Protein AF-A0AAI8R7J2-F1 (afdb_monomer_lite)

Organism: Enterococcus mundtii (NCBI:txid53346)

Secondary structure (DSSP, 8-state):
-----HHHHHHHHHHHHHHHHHH--SHHHHHHHHHHHHHHHHHH--SSS-HHHHHHHHHHHHHHHTT------GGG-HHHHHHHHHTT--

Sequence (90 aa):
MAMQSFGTAESYMNSLIQDYYKNANTRDKVIRHLASILANENYLHPFREGNGRTQREVIRSLGLAKGYDSEFNVELDDEMYNLSLDGTVH

pLDDT: mean 81.32, std 18.04, range [36.34, 98.12]

Radius of gyration: 13.36 Å; chains: 1; bounding box: 36×24×31 Å

InterPro domains:
  IPR003812 Fido domain [PF02661] (8-59)
  IPR003812 Fido domain [PS51459] (1-90)
  IPR036597 Fido-like domain superfamily [G3DSA:1.10.3290.10] (3-89)
  IPR036597 Fido-like domain superfamily [SSF140931] (10-82)

Foldseek 3Di:
DDPPDVVNLVVVLVVLLVCCVPPVQDPVSLVVSLVVSLLSLLQPVPDPDCSVVVNQVVSQVSCVVNVHRDDDDQPPDPVSVVVSVVSNDD

Structure (mmCIF, N/CA/C/O backbone):
data_AF-A0AAI8R7J2-F1
#
_entry.id   AF-A0AAI8R7J2-F1
#
loop_
_atom_site.group_PDB
_atom_site.id
_atom_site.type_symbol
_atom_site.label_atom_id
_atom_site.label_alt_id
_atom_site.label_comp_id
_atom_site.label_asym_id
_atom_site.label_entity_id
_atom_site.label_seq_id
_atom_site.pdbx_PDB_ins_code
_atom_site.Cartn_x
_atom_site.Cartn_y
_atom_site.Cartn_z
_atom_site.occupancy
_atom_site.B_iso_or_equiv
_atom_site.auth_seq_id
_atom_site.auth_comp_id
_atom_site.auth_asym_id
_atom_site.auth_atom_id
_atom_site.pdbx_PDB_model_num
ATOM 1 N N . MET A 1 1 ? 20.692 7.315 -11.403 1.00 41.19 1 MET A N 1
ATOM 2 C CA . MET A 1 1 ? 19.932 7.163 -10.147 1.00 41.19 1 MET A CA 1
ATOM 3 C C . MET A 1 1 ? 20.019 5.710 -9.754 1.00 41.19 1 MET A C 1
ATOM 5 O O . MET A 1 1 ? 19.763 4.863 -10.601 1.00 41.19 1 MET A O 1
ATOM 9 N N . ALA A 1 2 ? 20.548 5.436 -8.562 1.00 38.22 2 ALA A N 1
ATOM 10 C CA . ALA A 1 2 ? 20.809 4.080 -8.111 1.00 38.22 2 ALA A CA 1
ATOM 11 C C . ALA A 1 2 ? 19.510 3.281 -8.192 1.00 38.22 2 ALA A C 1
ATOM 13 O O . ALA A 1 2 ? 18.510 3.666 -7.593 1.00 38.22 2 ALA A O 1
ATOM 14 N N . MET A 1 3 ? 19.550 2.207 -8.974 1.00 44.72 3 MET A N 1
ATOM 15 C CA . MET A 1 3 ? 18.601 1.112 -8.920 1.00 44.72 3 MET A CA 1
ATOM 16 C C . MET A 1 3 ? 18.557 0.682 -7.450 1.00 44.72 3 MET A C 1
ATOM 18 O O . MET A 1 3 ? 19.430 -0.054 -6.992 1.00 44.72 3 MET A O 1
ATOM 22 N N . GLN A 1 4 ? 17.614 1.234 -6.676 1.00 57.84 4 GLN A N 1
ATOM 23 C CA . GLN A 1 4 ? 17.238 0.647 -5.400 1.00 57.84 4 GLN A CA 1
ATOM 24 C C . GLN A 1 4 ? 16.960 -0.808 -5.747 1.00 57.84 4 GLN A C 1
ATOM 26 O O . GLN A 1 4 ? 16.165 -1.074 -6.652 1.00 57.84 4 GLN A O 1
ATOM 31 N N . SER A 1 5 ? 17.730 -1.733 -5.167 1.00 73.00 5 SER A N 1
ATOM 32 C CA . SER A 1 5 ? 17.606 -3.136 -5.549 1.00 73.00 5 SER A CA 1
ATOM 33 C C . SER A 1 5 ? 16.134 -3.509 -5.415 1.00 73.00 5 SER A C 1
ATOM 35 O O . SER A 1 5 ? 15.499 -3.112 -4.437 1.00 73.00 5 SER A O 1
ATOM 37 N N . PHE A 1 6 ? 15.571 -4.200 -6.404 1.00 77.88 6 PHE A N 1
ATOM 38 C CA . PHE A 1 6 ? 14.151 -4.558 -6.403 1.00 77.88 6 PHE A CA 1
ATOM 39 C C . PHE A 1 6 ? 13.716 -5.154 -5.050 1.00 77.88 6 PHE A C 1
ATOM 41 O O . PHE A 1 6 ? 12.667 -4.797 -4.525 1.00 77.88 6 PHE A O 1
ATOM 48 N N . GLY A 1 7 ? 14.590 -5.945 -4.413 1.00 85.44 7 GLY A N 1
ATOM 49 C CA . GLY A 1 7 ? 14.351 -6.496 -3.077 1.00 85.44 7 GLY A CA 1
ATOM 50 C C . GLY A 1 7 ? 14.243 -5.452 -1.954 1.00 85.44 7 GLY A C 1
ATOM 51 O O . GLY A 1 7 ? 13.489 -5.651 -1.005 1.00 85.44 7 GLY A O 1
ATOM 52 N N . THR A 1 8 ? 14.945 -4.319 -2.042 1.00 87.56 8 THR A N 1
ATOM 53 C CA . THR A 1 8 ? 14.796 -3.194 -1.100 1.00 87.56 8 THR A CA 1
ATOM 54 C C . THR A 1 8 ? 13.448 -2.502 -1.276 1.00 87.56 8 THR A C 1
ATOM 56 O O . THR A 1 8 ? 12.767 -2.258 -0.282 1.00 87.56 8 THR A O 1
ATOM 59 N N . ALA A 1 9 ? 13.045 -2.234 -2.521 1.00 88.50 9 ALA A N 1
ATOM 60 C CA . ALA A 1 9 ? 11.744 -1.645 -2.833 1.00 88.50 9 ALA A CA 1
ATOM 61 C C . ALA A 1 9 ? 10.592 -2.551 -2.372 1.00 88.50 9 ALA A C 1
ATOM 63 O O . ALA A 1 9 ? 9.671 -2.096 -1.698 1.00 88.50 9 ALA A O 1
ATOM 64 N N . GLU A 1 10 ? 10.690 -3.850 -2.652 1.00 91.38 10 GLU A N 1
ATOM 65 C CA . GLU A 1 10 ? 9.735 -4.861 -2.200 1.00 91.38 10 GLU A CA 1
ATOM 66 C C . GLU A 1 10 ? 9.651 -4.920 -0.667 1.00 91.38 10 GLU A C 1
ATOM 68 O O . GLU A 1 10 ? 8.563 -4.856 -0.095 1.00 91.38 10 GLU A O 1
ATOM 73 N N . SER A 1 11 ? 10.796 -4.985 0.020 1.00 94.00 11 SER A N 1
ATOM 74 C CA . SER A 1 11 ? 10.839 -5.000 1.490 1.00 94.00 11 SER A CA 1
ATOM 75 C C . SER A 1 11 ? 10.213 -3.741 2.092 1.00 94.00 11 SER A C 1
ATOM 77 O O . SER A 1 11 ? 9.500 -3.818 3.094 1.00 94.00 11 SER A O 1
ATOM 79 N N . TYR A 1 12 ? 10.451 -2.586 1.471 1.00 94.38 12 TYR A N 1
ATOM 80 C CA . TYR A 1 12 ? 9.884 -1.319 1.907 1.00 94.38 12 TYR A CA 1
ATOM 81 C C . TYR A 1 12 ? 8.365 -1.277 1.707 1.00 94.38 12 TYR A C 1
ATOM 83 O O . TYR A 1 12 ? 7.636 -1.006 2.663 1.00 94.38 12 TYR A O 1
ATOM 91 N N . MET A 1 13 ? 7.872 -1.653 0.524 1.00 95.31 13 MET A N 1
ATOM 92 C CA . MET A 1 13 ? 6.436 -1.770 0.246 1.00 95.31 13 MET A CA 1
ATOM 93 C C . MET A 1 13 ? 5.739 -2.726 1.217 1.00 95.31 13 MET A C 1
ATOM 95 O O . MET A 1 13 ? 4.701 -2.392 1.789 1.00 95.31 13 MET A O 1
ATOM 99 N N . ASN A 1 14 ? 6.351 -3.880 1.487 1.00 96.06 14 ASN A N 1
ATOM 100 C CA . ASN A 1 14 ? 5.847 -4.829 2.474 1.00 96.06 14 ASN A CA 1
ATOM 101 C C . ASN A 1 14 ? 5.762 -4.206 3.872 1.00 96.06 14 ASN A C 1
ATOM 103 O O . ASN A 1 14 ? 4.795 -4.454 4.591 1.00 96.06 14 ASN A O 1
ATOM 107 N N . SER A 1 15 ? 6.728 -3.371 4.260 1.00 97.50 15 SER A N 1
ATOM 108 C CA . SER A 1 15 ? 6.690 -2.687 5.554 1.00 97.50 15 SER A CA 1
ATOM 109 C C . SER A 1 15 ? 5.528 -1.692 5.658 1.00 97.50 15 SER A C 1
ATOM 111 O O . SER A 1 15 ? 4.834 -1.694 6.674 1.00 97.50 15 SER A O 1
ATOM 113 N N . LEU A 1 16 ? 5.238 -0.932 4.592 1.00 97.50 16 LEU A N 1
ATOM 114 C CA . LEU A 1 16 ? 4.094 -0.014 4.527 1.00 97.50 16 LEU A CA 1
ATOM 115 C C . LEU A 1 16 ? 2.758 -0.761 4.626 1.00 97.50 16 LEU A C 1
ATOM 117 O O . LEU A 1 16 ? 1.864 -0.353 5.367 1.00 97.50 16 LEU A O 1
ATOM 121 N N . ILE A 1 17 ? 2.627 -1.887 3.921 1.00 97.38 17 ILE A N 1
ATOM 122 C CA . ILE A 1 17 ? 1.414 -2.716 3.958 1.00 97.38 17 ILE A CA 1
ATOM 123 C C . ILE A 1 17 ? 1.224 -3.340 5.350 1.00 97.38 17 ILE A C 1
ATOM 125 O O . ILE A 1 17 ? 0.115 -3.360 5.885 1.00 97.38 17 ILE A O 1
ATOM 129 N N . GLN A 1 18 ? 2.297 -3.820 5.982 1.00 98.12 18 GLN A N 1
ATOM 130 C CA . GLN A 1 18 ? 2.235 -4.347 7.348 1.00 98.12 18 GLN A CA 1
ATOM 131 C C . GLN A 1 18 ? 1.845 -3.269 8.365 1.00 98.12 18 GLN A C 1
ATOM 133 O O . GLN A 1 18 ? 1.046 -3.534 9.268 1.00 98.12 18 GLN A O 1
ATOM 138 N N . ASP A 1 19 ? 2.385 -2.060 8.216 1.00 98.06 19 ASP A N 1
ATOM 139 C CA . ASP A 1 19 ? 2.034 -0.910 9.045 1.00 98.06 19 ASP A CA 1
ATOM 140 C C . ASP A 1 19 ? 0.556 -0.533 8.878 1.00 98.06 19 ASP A C 1
ATOM 142 O O . ASP A 1 19 ? -0.171 -0.415 9.867 1.00 98.06 19 ASP A O 1
ATOM 146 N N . TYR A 1 20 ? 0.064 -0.493 7.636 1.00 97.94 20 TYR A N 1
ATOM 147 C CA . TYR A 1 20 ? -1.349 -0.284 7.322 1.00 97.94 20 TYR A CA 1
ATOM 148 C C . TYR A 1 20 ? -2.264 -1.259 8.068 1.00 97.94 20 TYR A C 1
ATOM 150 O O . TYR A 1 20 ? -3.213 -0.846 8.746 1.00 97.94 20 TYR A O 1
ATOM 158 N N . TYR A 1 21 ? -1.974 -2.559 7.998 1.00 97.38 21 TYR A N 1
ATOM 159 C CA . TYR A 1 21 ? -2.808 -3.556 8.662 1.00 97.38 21 TYR A CA 1
ATOM 160 C C . TYR A 1 21 ? -2.866 -3.348 10.176 1.00 97.38 21 TYR A C 1
ATOM 162 O O . TYR A 1 21 ? -3.954 -3.436 10.751 1.00 97.38 21 TYR A O 1
ATOM 170 N N . LYS A 1 22 ? -1.739 -3.010 10.808 1.00 97.31 22 LYS A N 1
ATOM 171 C CA . LYS A 1 22 ? -1.639 -2.846 12.265 1.00 97.31 22 LYS A CA 1
ATOM 172 C C . LYS A 1 22 ? -2.226 -1.523 12.759 1.00 97.31 22 LYS A C 1
ATOM 174 O O . LYS A 1 22 ? -2.935 -1.499 13.766 1.00 97.31 22 LYS A O 1
ATOM 179 N N . ASN A 1 23 ? -1.946 -0.430 12.054 1.00 96.44 23 ASN A N 1
ATOM 180 C CA . ASN A 1 23 ? -2.075 0.919 12.599 1.00 96.44 23 ASN A CA 1
ATOM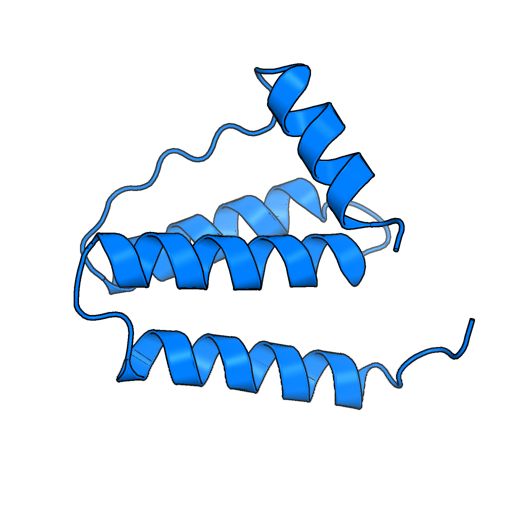 181 C C . ASN A 1 23 ? -3.181 1.761 11.947 1.00 96.44 23 ASN A C 1
ATOM 183 O O . ASN A 1 23 ? -3.648 2.734 12.555 1.00 96.44 23 ASN A O 1
ATOM 187 N N . ALA A 1 24 ? -3.676 1.381 10.765 1.00 96.56 24 ALA A N 1
ATOM 188 C CA . ALA A 1 24 ? -4.763 2.086 10.094 1.00 96.56 24 ALA A CA 1
ATOM 189 C C . ALA A 1 24 ? -6.141 1.638 10.615 1.00 96.56 24 ALA A C 1
ATOM 191 O O . ALA A 1 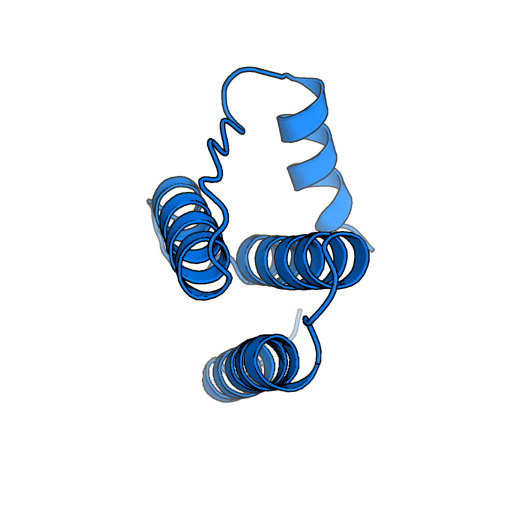24 ? -6.825 0.816 10.007 1.00 96.56 24 ALA A O 1
ATOM 192 N N . ASN A 1 25 ? -6.533 2.168 11.778 1.00 94.88 25 ASN A N 1
ATOM 193 C CA . ASN A 1 25 ? -7.777 1.792 12.475 1.00 94.88 25 ASN A CA 1
ATOM 194 C C . ASN A 1 25 ? -8.828 2.914 12.524 1.00 94.88 25 ASN A C 1
ATOM 196 O O . ASN A 1 25 ? -9.909 2.734 13.072 1.00 94.88 25 ASN A O 1
ATOM 200 N N . THR A 1 26 ? -8.527 4.078 11.952 1.00 96.12 26 THR A N 1
ATOM 201 C CA . THR A 1 26 ? -9.480 5.183 11.780 1.00 96.12 26 THR A CA 1
ATOM 202 C C . THR A 1 26 ? -9.533 5.571 10.312 1.00 96.12 26 THR A C 1
ATOM 204 O O . THR A 1 26 ? -8.562 5.352 9.588 1.00 96.12 26 THR A O 1
ATOM 207 N N . ARG A 1 27 ? -10.634 6.188 9.870 1.00 92.75 27 ARG A N 1
ATOM 208 C CA . ARG A 1 27 ? -10.791 6.637 8.478 1.00 92.75 27 ARG A CA 1
ATOM 209 C C . ARG A 1 27 ? -9.625 7.515 8.008 1.00 92.75 27 ARG A C 1
ATOM 211 O O . ARG A 1 27 ? -9.060 7.253 6.955 1.00 92.75 27 ARG A O 1
ATOM 218 N N . ASP A 1 28 ? -9.228 8.507 8.808 1.00 94.94 28 ASP A N 1
ATOM 219 C CA . ASP A 1 28 ? -8.089 9.388 8.494 1.00 94.94 28 ASP A CA 1
ATOM 220 C C . ASP A 1 28 ? -6.780 8.599 8.347 1.00 94.94 28 ASP A C 1
ATOM 222 O O . ASP A 1 28 ? -6.057 8.768 7.368 1.00 94.94 28 ASP A O 1
ATOM 226 N N . LYS A 1 29 ? -6.500 7.666 9.268 1.00 95.88 29 LYS A N 1
ATOM 227 C CA . LYS A 1 29 ? -5.300 6.829 9.164 1.00 95.88 29 LYS A CA 1
ATOM 228 C C . LYS A 1 29 ? -5.348 5.927 7.936 1.00 95.88 29 LYS A C 1
ATOM 230 O O . LYS A 1 29 ? -4.333 5.812 7.260 1.00 95.88 29 LYS A O 1
ATOM 235 N N . VAL A 1 30 ? -6.497 5.330 7.623 1.00 95.25 30 VAL A N 1
ATOM 236 C CA . VAL A 1 30 ? -6.680 4.520 6.410 1.00 95.25 30 VAL A CA 1
ATOM 237 C C . VAL A 1 30 ? -6.353 5.338 5.168 1.00 95.25 30 VAL A C 1
ATOM 239 O O . VAL A 1 30 ? -5.506 4.913 4.390 1.00 95.25 30 VAL A O 1
ATOM 242 N N . ILE A 1 31 ? -6.927 6.534 5.028 1.00 92.94 31 ILE A N 1
ATOM 243 C CA . ILE A 1 31 ? -6.678 7.412 3.877 1.00 92.94 31 ILE A CA 1
ATOM 244 C C . ILE A 1 31 ? -5.186 7.745 3.747 1.00 92.94 31 ILE A C 1
ATOM 246 O O . ILE A 1 31 ? -4.619 7.588 2.669 1.00 92.94 31 ILE A O 1
ATOM 250 N N . ARG A 1 32 ? -4.522 8.145 4.839 1.00 94.50 32 ARG A N 1
ATOM 251 C CA . ARG A 1 32 ? -3.098 8.524 4.797 1.00 94.50 32 ARG A CA 1
ATOM 252 C C . ARG A 1 32 ? -2.176 7.371 4.413 1.00 94.50 32 ARG A C 1
ATOM 254 O O . ARG A 1 32 ? -1.250 7.572 3.635 1.00 94.50 32 ARG A O 1
ATOM 261 N N . HIS A 1 33 ? -2.424 6.174 4.939 1.00 96.75 33 HIS A N 1
ATOM 262 C CA . HIS A 1 33 ? -1.612 5.009 4.585 1.00 96.75 33 HIS A CA 1
ATOM 263 C C . HIS A 1 33 ? -1.859 4.579 3.136 1.00 96.75 33 HIS A C 1
ATOM 265 O O . HIS A 1 33 ? -0.896 4.297 2.432 1.00 96.75 33 HIS A O 1
ATOM 271 N N . LEU A 1 34 ? -3.115 4.575 2.668 1.00 94.69 34 LEU A N 1
ATOM 272 C CA . LEU A 1 34 ? -3.425 4.276 1.265 1.00 94.69 34 LEU A CA 1
ATOM 273 C C . LEU A 1 34 ? -2.743 5.274 0.321 1.00 94.69 34 LEU A C 1
ATOM 275 O O . LEU A 1 34 ? -2.132 4.857 -0.657 1.00 94.69 34 LEU A O 1
ATOM 279 N N . ALA A 1 35 ? -2.768 6.570 0.646 1.00 91.88 35 ALA A N 1
ATOM 280 C CA . ALA A 1 35 ? -2.064 7.592 -0.126 1.00 91.88 35 ALA A CA 1
ATOM 281 C C . ALA A 1 35 ? -0.543 7.362 -0.147 1.00 91.88 35 ALA A C 1
ATOM 283 O O . ALA A 1 35 ? 0.083 7.474 -1.197 1.00 91.88 35 ALA A O 1
ATOM 284 N N . SER A 1 36 ? 0.052 6.987 0.991 1.00 93.19 36 SER A N 1
ATOM 285 C CA . SER A 1 36 ? 1.483 6.674 1.073 1.00 93.19 36 SER A CA 1
ATOM 286 C C . SER A 1 36 ? 1.862 5.443 0.244 1.00 93.19 36 SER A C 1
ATOM 288 O O . SER A 1 36 ? 2.866 5.472 -0.466 1.00 93.19 36 SER A O 1
ATOM 290 N N . ILE A 1 37 ? 1.056 4.380 0.290 1.00 94.69 37 ILE A N 1
ATOM 291 C CA . ILE A 1 37 ? 1.263 3.169 -0.515 1.00 94.69 37 ILE A CA 1
ATOM 292 C C . ILE A 1 37 ? 1.163 3.507 -2.006 1.00 94.69 37 ILE A C 1
ATOM 294 O O . ILE A 1 37 ? 2.070 3.167 -2.761 1.00 94.69 37 ILE A O 1
ATOM 298 N N . LEU A 1 38 ? 0.123 4.243 -2.414 1.00 92.00 38 LEU A N 1
ATOM 299 C CA . LEU A 1 38 ? -0.078 4.660 -3.803 1.00 92.00 38 LEU A CA 1
ATOM 300 C C . LEU A 1 38 ? 1.091 5.501 -4.331 1.00 92.00 38 LEU A C 1
ATOM 302 O O . LEU A 1 38 ? 1.590 5.241 -5.423 1.00 92.00 38 LEU A O 1
ATOM 306 N N . ALA A 1 39 ? 1.547 6.489 -3.555 1.00 86.94 39 ALA A N 1
ATOM 307 C CA . ALA A 1 39 ? 2.665 7.346 -3.942 1.00 86.94 39 ALA A CA 1
ATOM 308 C C . ALA A 1 39 ? 3.954 6.537 -4.158 1.00 86.94 39 ALA A C 1
ATOM 310 O O . ALA A 1 39 ? 4.668 6.758 -5.135 1.00 86.94 39 ALA A O 1
ATOM 311 N N . ASN A 1 40 ? 4.225 5.557 -3.290 1.00 90.38 40 ASN A N 1
ATOM 312 C CA . ASN A 1 40 ? 5.393 4.693 -3.433 1.00 90.38 40 ASN A CA 1
ATOM 313 C C . ASN A 1 40 ? 5.271 3.728 -4.618 1.00 90.38 40 ASN A C 1
ATOM 315 O O . ASN A 1 40 ? 6.239 3.565 -5.354 1.00 90.38 40 ASN A O 1
ATOM 319 N N . GLU A 1 41 ? 4.100 3.134 -4.872 1.00 89.19 41 GLU A N 1
ATOM 320 C CA . GLU A 1 41 ? 3.895 2.327 -6.086 1.00 89.19 41 GLU A CA 1
ATOM 321 C C . GLU A 1 41 ? 4.065 3.148 -7.363 1.00 89.19 41 GLU A C 1
ATOM 323 O O . GLU A 1 41 ? 4.609 2.655 -8.353 1.00 89.19 41 GLU A O 1
ATOM 328 N N . ASN A 1 42 ? 3.612 4.400 -7.342 1.00 86.19 42 ASN A N 1
ATOM 329 C CA . ASN A 1 42 ? 3.761 5.313 -8.461 1.00 86.19 42 ASN A CA 1
ATOM 330 C C . ASN A 1 42 ? 5.224 5.688 -8.713 1.00 86.19 42 ASN A C 1
ATOM 332 O O . ASN A 1 42 ? 5.672 5.636 -9.855 1.00 86.19 42 ASN A O 1
ATOM 336 N N . TYR A 1 43 ? 5.984 5.966 -7.652 1.00 85.38 43 TYR A N 1
ATOM 337 C CA . TYR A 1 43 ? 7.421 6.220 -7.743 1.00 85.38 43 TYR A CA 1
ATOM 338 C C . TYR A 1 43 ? 8.211 4.999 -8.238 1.00 85.38 43 TYR A C 1
ATOM 340 O O . TYR A 1 43 ? 9.098 5.127 -9.080 1.00 85.38 43 TYR A O 1
ATOM 348 N N . LEU A 1 44 ? 7.894 3.805 -7.727 1.00 88.25 44 LEU A N 1
ATOM 349 C CA . LEU A 1 44 ? 8.600 2.572 -8.081 1.00 88.25 44 LEU A CA 1
ATOM 350 C C . LEU A 1 44 ? 8.313 2.119 -9.514 1.00 88.25 44 LEU A C 1
ATOM 352 O O . LEU A 1 44 ? 9.198 1.556 -10.157 1.00 88.25 44 LEU A O 1
ATOM 356 N N . HIS A 1 45 ? 7.080 2.333 -9.980 1.00 86.00 45 HIS A N 1
ATOM 357 C CA . HIS A 1 45 ? 6.612 2.031 -11.332 1.00 86.00 45 HIS A CA 1
ATOM 358 C C . HIS A 1 45 ? 7.114 0.665 -11.869 1.00 86.00 45 HIS A C 1
ATOM 360 O O . HIS A 1 45 ? 7.776 0.593 -12.911 1.00 86.00 45 HIS A O 1
ATOM 366 N N . PRO A 1 46 ? 6.851 -0.441 -11.142 1.00 86.56 46 PRO A N 1
ATOM 367 C CA . PRO A 1 46 ? 7.596 -1.696 -11.280 1.00 86.56 46 PRO A CA 1
ATOM 368 C C . PRO A 1 46 ? 7.288 -2.487 -12.559 1.00 86.56 46 PRO A C 1
ATOM 370 O O . PRO A 1 46 ? 8.027 -3.413 -12.903 1.00 86.56 46 PRO A O 1
ATOM 373 N N . PHE A 1 47 ? 6.203 -2.164 -13.266 1.00 87.12 47 PHE A N 1
ATOM 374 C CA . PHE A 1 47 ? 5.799 -2.863 -14.482 1.00 87.12 47 PHE A CA 1
ATOM 375 C C . PHE A 1 47 ? 6.141 -2.060 -15.735 1.00 87.12 47 PHE A C 1
ATOM 377 O O . PHE A 1 47 ? 6.060 -0.833 -15.759 1.00 87.12 47 PHE A O 1
ATOM 384 N N . ARG A 1 48 ? 6.431 -2.773 -16.831 1.00 87.62 48 ARG A N 1
ATOM 385 C CA . ARG A 1 48 ? 6.616 -2.157 -18.156 1.00 87.62 48 ARG A CA 1
ATOM 386 C C . ARG A 1 48 ? 5.352 -1.422 -18.619 1.00 87.62 48 ARG A C 1
ATOM 388 O O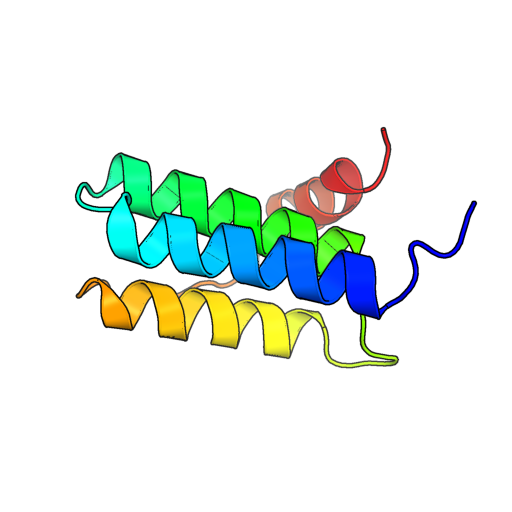 . ARG A 1 48 ? 5.449 -0.352 -19.201 1.00 87.62 48 ARG A O 1
ATOM 395 N N . GLU A 1 49 ? 4.182 -2.000 -18.349 1.00 90.06 49 GLU A N 1
ATOM 396 C CA . GLU A 1 49 ? 2.859 -1.436 -18.627 1.00 90.06 49 GLU A CA 1
ATOM 397 C C . GLU A 1 49 ? 1.853 -1.928 -17.579 1.00 90.06 49 GLU A C 1
ATOM 399 O O . GLU A 1 49 ? 2.006 -3.012 -17.019 1.00 90.06 49 GLU A O 1
ATOM 404 N N . GLY A 1 50 ? 0.785 -1.157 -17.358 1.00 89.12 50 GLY A N 1
ATOM 405 C CA . GLY A 1 50 ? -0.311 -1.550 -16.469 1.00 89.12 50 GLY A CA 1
ATOM 406 C C . GLY A 1 50 ? -0.180 -1.099 -15.013 1.00 89.12 50 GLY A C 1
ATOM 407 O O . GLY A 1 50 ? -1.031 -1.484 -14.219 1.00 89.12 50 GLY A O 1
ATOM 408 N N . ASN A 1 51 ? 0.800 -0.251 -14.669 1.00 87.81 51 ASN A N 1
ATOM 409 C CA . ASN A 1 51 ? 0.979 0.267 -13.303 1.00 87.81 51 ASN A CA 1
ATOM 410 C C . ASN A 1 51 ? -0.297 0.912 -12.750 1.00 87.81 51 ASN A C 1
ATOM 412 O O . ASN A 1 51 ? -0.732 0.534 -11.672 1.00 87.81 51 ASN A O 1
ATOM 416 N N . GLY A 1 52 ? -0.965 1.780 -13.519 1.00 86.56 52 GLY A N 1
ATOM 417 C CA . GLY A 1 52 ? -2.208 2.421 -13.071 1.00 86.56 52 GLY A CA 1
ATOM 418 C C . GLY A 1 52 ? -3.339 1.432 -12.751 1.00 86.56 52 GLY A C 1
ATOM 419 O O . GLY A 1 52 ? -4.078 1.632 -11.791 1.00 86.56 52 GLY A O 1
ATOM 420 N N . ARG A 1 53 ? -3.452 0.321 -13.500 1.00 88.25 53 ARG A N 1
ATOM 421 C CA . ARG A 1 53 ? -4.432 -0.738 -13.191 1.00 88.25 53 ARG A CA 1
ATOM 422 C C . ARG A 1 53 ? -4.066 -1.468 -11.903 1.00 88.25 53 ARG A C 1
ATOM 424 O O . ARG A 1 53 ? -4.943 -1.699 -11.079 1.00 88.25 53 ARG A O 1
ATOM 431 N N . THR A 1 54 ? -2.788 -1.798 -11.720 1.00 92.50 54 THR A N 1
ATOM 432 C CA . THR A 1 54 ? -2.319 -2.464 -10.501 1.00 92.50 54 THR A CA 1
ATOM 433 C C . THR A 1 54 ? -2.506 -1.577 -9.274 1.00 92.50 54 THR A C 1
ATOM 435 O O . THR A 1 54 ? -3.087 -2.029 -8.296 1.00 92.50 54 THR A O 1
ATOM 438 N N . GLN A 1 55 ? -2.117 -0.304 -9.358 1.00 90.19 55 GLN A N 1
ATOM 439 C 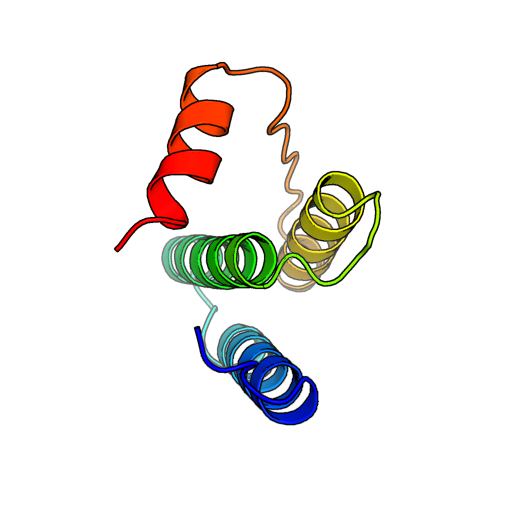CA . GLN A 1 55 ? -2.274 0.678 -8.284 1.00 90.19 55 GLN A CA 1
ATOM 440 C C . GLN A 1 55 ? -3.726 0.770 -7.803 1.00 90.19 55 GLN A C 1
ATOM 442 O O . GLN A 1 55 ? -4.003 0.683 -6.606 1.00 90.19 55 GLN A O 1
ATOM 447 N N . ARG A 1 56 ? -4.686 0.878 -8.734 1.00 89.56 56 ARG A N 1
ATOM 448 C CA . ARG A 1 56 ? -6.116 0.917 -8.391 1.00 89.56 56 ARG A CA 1
ATOM 449 C C . ARG A 1 56 ? -6.565 -0.341 -7.657 1.00 89.56 56 ARG A C 1
ATOM 451 O O . ARG A 1 56 ? -7.231 -0.238 -6.630 1.00 89.56 56 ARG A O 1
ATOM 458 N N . GLU A 1 57 ? -6.177 -1.517 -8.143 1.00 92.56 57 GLU A N 1
ATOM 459 C CA . GLU A 1 57 ? -6.568 -2.781 -7.517 1.00 92.56 57 GLU A CA 1
ATOM 460 C C . GLU A 1 57 ? -5.911 -3.005 -6.151 1.00 92.56 57 GLU A C 1
ATOM 462 O O . GLU A 1 57 ? -6.552 -3.560 -5.255 1.00 92.56 57 GLU A O 1
ATOM 467 N N . VAL A 1 58 ? -4.681 -2.526 -5.944 1.00 93.12 58 VAL A N 1
ATOM 468 C CA . VAL A 1 58 ? -4.010 -2.564 -4.637 1.00 93.12 58 VAL A CA 1
ATOM 469 C C . VAL A 1 58 ? -4.755 -1.686 -3.633 1.00 93.12 58 VAL A C 1
ATOM 471 O O . VAL A 1 58 ? -5.155 -2.170 -2.572 1.00 93.12 58 VAL A O 1
ATOM 474 N N . ILE A 1 59 ? -5.030 -0.425 -3.978 1.00 93.44 59 ILE A N 1
ATOM 475 C CA . ILE A 1 59 ? -5.741 0.505 -3.089 1.00 93.44 59 ILE A CA 1
ATOM 476 C C . ILE A 1 59 ? -7.173 0.041 -2.808 1.00 93.44 59 ILE A C 1
ATOM 478 O O . ILE A 1 59 ? -7.619 0.102 -1.658 1.00 93.44 59 ILE A O 1
ATOM 482 N N . ARG A 1 60 ? -7.878 -0.485 -3.817 1.00 92.81 60 ARG A N 1
ATOM 483 C CA . ARG A 1 60 ? -9.216 -1.072 -3.653 1.00 92.81 60 ARG A CA 1
ATOM 484 C C . ARG A 1 60 ? -9.188 -2.269 -2.702 1.00 92.81 60 ARG A C 1
ATOM 486 O O . ARG A 1 60 ? -9.980 -2.330 -1.766 1.00 92.81 60 ARG A O 1
ATOM 493 N N . SER A 1 61 ? -8.250 -3.197 -2.893 1.00 94.75 61 SER A N 1
ATOM 494 C CA . SER A 1 61 ? -8.134 -4.401 -2.058 1.00 94.75 61 SER A CA 1
ATOM 495 C C . SER A 1 61 ? -7.805 -4.071 -0.601 1.00 94.75 61 SER A C 1
ATOM 497 O O . SER A 1 61 ? -8.386 -4.655 0.315 1.00 94.75 61 SER A O 1
ATOM 499 N N . LEU A 1 62 ? -6.908 -3.107 -0.371 1.00 95.12 62 LEU A N 1
ATOM 500 C CA . LEU A 1 62 ? -6.568 -2.647 0.974 1.00 95.12 62 LEU A CA 1
ATOM 501 C C . LEU A 1 62 ? -7.758 -1.942 1.639 1.00 95.12 62 LEU A C 1
ATOM 503 O O . LEU A 1 62 ? -8.101 -2.282 2.771 1.00 95.12 62 LEU A O 1
ATOM 507 N N . GLY A 1 63 ? -8.436 -1.035 0.926 1.00 94.06 63 GLY A N 1
ATOM 508 C CA . GLY A 1 63 ? -9.653 -0.369 1.404 1.00 94.06 63 GLY A CA 1
ATOM 509 C C . GLY A 1 63 ? -10.730 -1.362 1.846 1.00 94.06 63 GLY A C 1
ATOM 510 O O . GLY A 1 63 ? -11.226 -1.273 2.975 1.00 94.06 63 GLY A O 1
ATOM 511 N N . LEU A 1 64 ? -10.993 -2.375 1.014 1.00 94.31 64 LEU A N 1
ATOM 512 C CA . LEU A 1 64 ? -11.943 -3.446 1.317 1.00 94.31 64 LEU A CA 1
ATOM 513 C C . LEU A 1 64 ? -11.558 -4.229 2.574 1.00 94.31 64 LEU A C 1
ATOM 515 O O . LEU A 1 64 ? -12.422 -4.531 3.397 1.00 94.31 64 LEU A O 1
ATOM 519 N N . ALA A 1 65 ? -10.268 -4.499 2.785 1.00 94.44 65 ALA A N 1
ATOM 520 C CA . ALA A 1 65 ? -9.792 -5.174 3.993 1.00 94.44 65 ALA A CA 1
ATOM 521 C C . ALA A 1 65 ? -10.034 -4.368 5.287 1.00 94.44 65 ALA A C 1
ATOM 523 O O . ALA A 1 65 ? -10.018 -4.940 6.378 1.00 94.44 65 ALA A O 1
ATOM 524 N N . LYS A 1 66 ? -10.284 -3.057 5.189 1.00 94.25 66 LYS A N 1
ATOM 525 C CA . LYS A 1 66 ? -10.691 -2.195 6.312 1.00 94.25 66 LYS A CA 1
ATOM 526 C C . LYS A 1 66 ? -12.189 -1.860 6.311 1.00 94.25 66 LYS A C 1
ATOM 528 O O . LYS A 1 66 ? -12.615 -1.035 7.117 1.00 94.25 66 LYS A O 1
ATOM 533 N N . GLY A 1 67 ? -12.982 -2.510 5.457 1.00 93.38 67 GLY A N 1
ATOM 534 C CA . GLY A 1 67 ? -14.434 -2.330 5.372 1.00 93.38 67 GLY A CA 1
ATOM 535 C C . GLY A 1 67 ? -14.872 -1.077 4.612 1.00 93.38 67 GLY A C 1
ATOM 536 O O . GLY A 1 67 ? -16.010 -0.644 4.775 1.00 93.38 67 GLY A O 1
ATOM 537 N N . TYR A 1 68 ? -13.986 -0.483 3.809 1.00 90.50 68 TYR A N 1
ATOM 538 C CA . TYR A 1 68 ? -14.317 0.640 2.938 1.00 90.50 68 TYR A CA 1
ATOM 539 C C . TYR A 1 68 ? -14.472 0.156 1.503 1.00 90.50 68 TYR A C 1
ATOM 541 O O . TYR A 1 68 ? -13.618 -0.567 0.997 1.00 90.50 68 TYR A O 1
ATOM 549 N N . ASP A 1 69 ? -15.534 0.604 0.845 1.00 80.50 69 ASP A N 1
ATOM 550 C CA . ASP A 1 69 ? -15.640 0.513 -0.604 1.00 80.50 69 ASP A CA 1
ATOM 551 C C . ASP A 1 69 ? -15.023 1.782 -1.199 1.00 80.50 69 ASP A C 1
ATOM 553 O O . ASP A 1 69 ? -15.469 2.897 -0.908 1.00 80.50 69 ASP A O 1
ATOM 557 N N . SER A 1 70 ? -13.918 1.628 -1.924 1.00 65.69 70 SER A N 1
ATOM 558 C CA . SER A 1 70 ? -13.170 2.736 -2.511 1.00 65.69 70 SER A CA 1
ATOM 559 C C . SER A 1 70 ? -13.265 2.692 -4.031 1.00 65.69 70 SER A C 1
ATOM 561 O O . SER A 1 70 ? -12.569 1.924 -4.694 1.00 65.69 70 SER A O 1
ATOM 563 N N . GLU A 1 71 ? -14.079 3.582 -4.598 1.00 63.59 71 GLU A N 1
ATOM 564 C CA . GLU A 1 71 ? -13.993 3.927 -6.017 1.00 63.59 71 GLU A CA 1
ATOM 565 C C . GLU A 1 71 ? -12.817 4.890 -6.217 1.00 63.59 71 GLU A C 1
ATOM 567 O O . GLU A 1 71 ? -12.872 6.058 -5.835 1.00 63.59 71 GLU A O 1
ATOM 572 N N . PHE A 1 72 ? -11.718 4.385 -6.782 1.00 62.59 72 PHE A N 1
ATOM 573 C CA . PHE A 1 72 ? -10.531 5.185 -7.079 1.00 62.59 72 PHE A CA 1
ATOM 574 C C . PHE A 1 72 ? -10.433 5.413 -8.589 1.00 62.59 72 PHE A C 1
ATOM 576 O O . PHE A 1 72 ? -10.007 4.529 -9.335 1.00 62.59 72 PHE A O 1
ATOM 583 N N . ASN A 1 73 ? -10.853 6.594 -9.047 1.00 58.62 73 ASN A N 1
ATOM 584 C CA . ASN A 1 73 ? -10.891 6.932 -10.468 1.00 58.62 73 ASN A CA 1
ATOM 585 C C . ASN A 1 73 ? -9.879 8.038 -10.795 1.00 58.62 73 ASN A C 1
ATOM 587 O O . ASN A 1 73 ? -10.210 9.217 -10.829 1.00 58.62 73 ASN A O 1
ATOM 591 N N . VAL A 1 74 ? -8.618 7.639 -10.990 1.00 54.06 74 VAL A N 1
ATOM 592 C CA . VAL A 1 74 ? -7.492 8.558 -11.269 1.00 54.06 74 VAL A CA 1
ATOM 593 C C . VAL A 1 74 ? -7.571 9.158 -12.680 1.00 54.06 74 VAL A C 1
ATOM 595 O O . VAL A 1 74 ? -6.967 10.184 -12.949 1.00 54.06 74 VAL A O 1
ATOM 598 N N . GLU A 1 75 ? -8.313 8.527 -13.593 1.00 51.34 75 GLU A N 1
ATOM 599 C CA . GLU A 1 75 ? -8.290 8.845 -15.030 1.00 51.34 75 GLU A CA 1
ATOM 600 C C . GLU A 1 75 ? -9.297 9.932 -15.451 1.00 51.34 75 GLU A C 1
ATOM 602 O O . GLU A 1 75 ? -9.335 10.292 -16.624 1.00 51.34 75 GLU A O 1
ATOM 607 N N . LEU A 1 76 ? -10.120 10.451 -14.532 1.00 49.50 76 LEU A N 1
ATOM 608 C CA . LEU A 1 76 ? -11.167 11.431 -14.857 1.00 49.50 76 LEU A CA 1
ATOM 609 C C . LEU A 1 76 ? -10.794 12.890 -14.564 1.00 49.50 76 LEU A C 1
ATOM 611 O O . LEU A 1 76 ? -11.570 13.777 -14.913 1.00 49.50 76 LEU A O 1
ATOM 615 N N . ASP A 1 77 ? -9.650 13.141 -13.928 1.00 55.69 77 ASP A N 1
ATOM 616 C CA . ASP A 1 77 ? -9.292 14.471 -13.441 1.00 55.69 77 ASP A CA 1
ATOM 617 C C . ASP A 1 77 ? -7.830 14.809 -13.763 1.00 55.69 77 ASP A C 1
ATOM 619 O O . ASP A 1 77 ? -6.898 14.174 -13.257 1.00 55.69 77 ASP A O 1
ATOM 623 N N . ASP A 1 78 ? -7.637 15.824 -14.609 1.00 56.56 78 ASP A N 1
ATOM 624 C CA . ASP A 1 78 ? -6.321 16.346 -14.990 1.00 56.56 78 ASP A CA 1
ATOM 625 C C . ASP A 1 78 ? -5.512 16.784 -13.756 1.00 56.56 78 ASP A C 1
ATOM 627 O O . ASP A 1 78 ? -4.282 16.705 -13.756 1.00 56.56 78 ASP A O 1
ATOM 631 N N . GLU A 1 79 ? -6.176 17.205 -12.675 1.00 58.16 79 GLU A N 1
ATOM 632 C CA . GLU A 1 79 ? -5.523 17.568 -11.416 1.00 58.16 79 GLU A CA 1
ATOM 633 C C . GLU A 1 79 ? -4.896 16.344 -10.729 1.00 58.16 79 GLU A C 1
ATOM 635 O O . GLU A 1 79 ? -3.737 16.390 -10.312 1.00 58.16 79 GLU A O 1
ATOM 640 N N . MET A 1 80 ? -5.606 15.212 -10.694 1.00 60.34 80 MET A N 1
ATOM 641 C CA . MET A 1 80 ? -5.106 13.951 -10.130 1.00 60.34 80 MET A CA 1
ATOM 642 C C . MET A 1 80 ? -3.974 13.352 -10.966 1.00 60.34 80 MET A C 1
ATOM 644 O O . MET A 1 80 ? -3.004 12.827 -10.411 1.00 60.34 80 MET A O 1
ATOM 648 N N . TYR A 1 81 ? -4.060 13.469 -12.292 1.00 59.84 81 TYR A N 1
ATOM 649 C CA . TYR A 1 81 ? -2.970 13.089 -13.187 1.00 59.84 81 TYR A CA 1
ATOM 650 C C . TYR A 1 81 ? -1.715 13.938 -12.927 1.00 59.84 81 TYR A C 1
ATOM 652 O O . TYR A 1 81 ? -0.628 13.389 -12.738 1.00 59.84 81 TYR A O 1
ATOM 660 N N . ASN A 1 82 ? -1.857 15.260 -12.816 1.00 61.28 82 ASN A N 1
ATOM 661 C CA . ASN A 1 82 ? -0.735 16.156 -12.527 1.00 61.28 82 ASN A CA 1
ATOM 662 C C . ASN A 1 82 ? -0.134 15.924 -11.129 1.00 61.28 82 ASN A C 1
ATOM 664 O O . ASN A 1 82 ? 1.087 15.883 -10.998 1.00 61.28 82 ASN A O 1
ATOM 668 N N . LEU A 1 83 ? -0.956 15.676 -10.104 1.00 63.06 83 LEU A N 1
ATOM 669 C CA . LEU A 1 83 ? -0.491 15.308 -8.758 1.00 63.06 83 LEU A CA 1
ATOM 670 C C . LEU A 1 83 ? 0.284 13.984 -8.751 1.00 63.06 83 LEU A C 1
ATOM 672 O O . LEU A 1 83 ? 1.270 13.842 -8.025 1.00 63.06 83 LEU A O 1
ATOM 676 N N . SER A 1 84 ? -0.128 13.019 -9.580 1.00 58.09 84 SER A N 1
ATOM 677 C CA . SER A 1 84 ? 0.608 11.763 -9.741 1.00 58.09 84 SER A CA 1
ATOM 678 C C . SER A 1 84 ? 1.984 11.970 -10.385 1.00 58.09 84 SER A C 1
ATOM 680 O O . SER 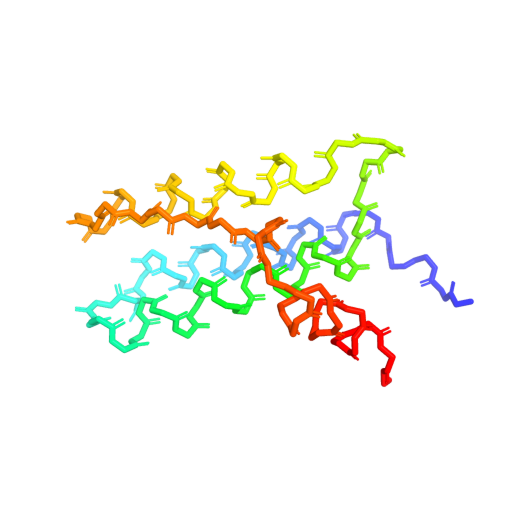A 1 84 ? 2.920 11.253 -10.051 1.00 58.09 84 SER A O 1
ATOM 682 N N . LEU A 1 85 ? 2.145 12.975 -11.252 1.00 59.09 85 LEU A N 1
ATOM 683 C CA . LEU A 1 85 ? 3.438 13.329 -11.843 1.00 59.09 85 LEU A CA 1
ATOM 684 C C . LEU A 1 85 ? 4.330 14.106 -10.859 1.00 59.09 85 LEU A C 1
ATOM 686 O O . LEU A 1 85 ? 5.535 13.850 -10.800 1.00 59.09 85 LEU A O 1
ATOM 690 N N . ASP A 1 86 ? 3.747 15.004 -10.062 1.00 60.16 86 ASP A N 1
ATOM 691 C CA . ASP A 1 86 ? 4.462 15.872 -9.112 1.00 60.16 86 ASP A CA 1
ATOM 692 C C . ASP A 1 86 ? 5.090 15.083 -7.947 1.00 60.16 86 ASP A C 1
ATOM 694 O O . ASP A 1 86 ? 6.241 15.303 -7.575 1.00 60.16 86 ASP A O 1
ATOM 698 N N . GLY A 1 87 ? 4.403 14.044 -7.454 1.00 50.41 87 GLY A N 1
ATOM 699 C CA . GLY A 1 87 ? 4.920 13.148 -6.407 1.00 50.41 87 GLY A CA 1
ATOM 700 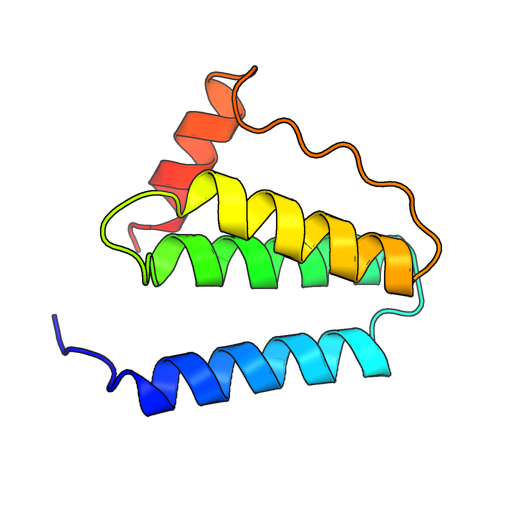C C . GLY A 1 87 ? 6.166 12.329 -6.789 1.00 50.41 87 GLY A C 1
ATOM 701 O O . GLY A 1 87 ? 6.708 11.613 -5.947 1.00 50.41 87 GLY A O 1
ATOM 702 N N . THR A 1 88 ? 6.623 12.418 -8.041 1.00 46.81 88 THR A N 1
ATOM 703 C CA . THR A 1 88 ? 7.773 11.680 -8.590 1.00 46.81 88 THR A CA 1
ATOM 704 C C . THR A 1 88 ? 9.055 12.515 -8.685 1.00 46.81 88 THR A C 1
ATOM 706 O O . THR A 1 88 ? 10.106 11.961 -9.013 1.00 46.81 88 THR A O 1
ATOM 709 N N . VAL A 1 89 ? 9.002 13.827 -8.414 1.00 36.59 89 VAL A N 1
ATOM 710 C CA . VAL A 1 89 ? 10.131 14.752 -8.622 1.00 36.59 89 VAL A CA 1
ATOM 711 C C . VAL A 1 89 ? 10.449 15.542 -7.349 1.00 36.59 89 VAL A C 1
ATOM 713 O O . VAL A 1 89 ? 10.170 16.731 -7.267 1.00 36.59 89 VAL A O 1
ATOM 716 N N . HIS A 1 90 ? 11.108 14.904 -6.380 1.00 36.34 90 HIS A N 1
ATOM 717 C CA . HIS A 1 90 ? 11.937 15.586 -5.376 1.00 36.34 90 HIS A CA 1
ATOM 718 C C . HIS A 1 90 ? 13.171 14.750 -5.031 1.00 36.34 90 HIS A C 1
ATOM 720 O O . HIS A 1 90 ? 13.025 13.526 -4.817 1.00 36.34 90 HIS A O 1
#